Protein AF-A0A9P1G9D0-F1 (afdb_monomer_lite)

Organism: NCBI:txid2562237

Secondary structure (DSSP, 8-state):
-TT-S-S-S--STTT-HHHHHHHHH-HHHHHHH-BSSTT-SPBGGGTS-HHHHHHHHHHT-SSTTTSPB---GGGTTS-PPBGGG-TTTS-SS----TT----

pLDDT: mean 80.41, std 13.76, range [38.41, 92.25]

Radius of gyration: 14.85 Å; chains: 1; bounding box: 31×33×40 Å

Sequence (103 aa):
MALSDYPWVATRLGGCKLFEFIHTWGFMEFIKKRSCKKGTSPRIIEVLSPELAELLDGLLELHPEDRLCLGESCYEDKTHWSAWNMAWLSGSPRKSRPNCVIS

Structure (mmCIF, N/CA/C/O backbone):
data_AF-A0A9P1G9D0-F1
#
_entry.id   AF-A0A9P1G9D0-F1
#
loop_
_atom_site.group_PDB
_atom_site.id
_atom_site.type_symbol
_atom_site.label_atom_id
_atom_site.label_alt_id
_atom_site.label_comp_id
_atom_site.label_asym_id
_atom_site.label_entity_id
_atom_site.label_seq_id
_atom_site.pdbx_PDB_ins_code
_atom_site.Cartn_x
_atom_site.Cartn_y
_atom_site.Cartn_z
_atom_site.occupancy
_atom_site.B_iso_or_equiv
_atom_site.auth_seq_id
_atom_site.auth_comp_id
_atom_site.auth_asym_id
_atom_site.auth_atom_id
_atom_site.pdbx_PDB_model_num
ATOM 1 N N . MET A 1 1 ? 4.149 -0.487 16.395 1.00 49.31 1 MET A N 1
ATOM 2 C CA . MET A 1 1 ? 4.388 0.130 15.070 1.00 49.31 1 MET A CA 1
ATOM 3 C C . MET A 1 1 ? 3.045 0.560 14.481 1.00 49.31 1 MET A C 1
ATOM 5 O O . MET A 1 1 ? 2.045 -0.095 14.749 1.00 49.31 1 MET A O 1
ATOM 9 N N . ALA A 1 2 ? 2.970 1.646 13.708 1.00 56.78 2 ALA A N 1
ATOM 10 C CA . ALA A 1 2 ? 1.696 2.081 13.106 1.00 56.78 2 ALA A CA 1
ATOM 11 C C . ALA A 1 2 ? 1.108 1.049 12.113 1.00 56.78 2 ALA A C 1
ATOM 13 O O . ALA A 1 2 ? -0.099 1.024 11.894 1.00 56.78 2 ALA A O 1
ATOM 14 N N . LEU A 1 3 ? 1.961 0.164 11.579 1.00 64.44 3 LEU A N 1
ATOM 15 C CA . LEU A 1 3 ? 1.642 -0.927 10.650 1.00 64.44 3 LEU A CA 1
ATOM 16 C C . LEU A 1 3 ? 2.172 -2.282 11.172 1.00 64.44 3 LEU A C 1
ATOM 18 O O . LEU A 1 3 ? 2.762 -3.048 10.422 1.00 64.44 3 LEU A O 1
ATOM 22 N N . SER A 1 4 ? 2.063 -2.554 12.482 1.00 61.78 4 SER A N 1
ATOM 23 C CA . SER A 1 4 ? 2.612 -3.806 13.065 1.00 61.78 4 SER A CA 1
ATOM 24 C C . SER A 1 4 ? 1.916 -5.061 12.538 1.00 61.78 4 SER A C 1
ATOM 26 O O . SER A 1 4 ? 2.535 -6.116 12.460 1.00 61.78 4 SER A O 1
ATOM 28 N N . ASP A 1 5 ? 0.633 -4.933 12.208 1.00 62.97 5 ASP A N 1
ATOM 29 C CA . ASP A 1 5 ? -0.189 -6.032 11.731 1.00 62.97 5 ASP A CA 1
ATOM 30 C C . ASP A 1 5 ? -0.350 -5.898 10.221 1.00 62.97 5 ASP A C 1
ATOM 32 O O . ASP A 1 5 ? -0.743 -4.840 9.718 1.00 62.97 5 ASP A O 1
ATOM 36 N N . TYR A 1 6 ? -0.059 -6.981 9.501 1.00 58.47 6 TYR A N 1
ATOM 37 C CA . TYR A 1 6 ? -0.376 -7.069 8.082 1.00 58.47 6 TYR A CA 1
ATOM 38 C C . TYR A 1 6 ? -1.877 -6.770 7.895 1.00 58.47 6 TYR A C 1
ATOM 40 O O . TYR A 1 6 ? -2.699 -7.279 8.667 1.00 58.47 6 TYR A O 1
ATOM 48 N N . PRO A 1 7 ? -2.266 -5.919 6.927 1.00 65.56 7 PRO A N 1
ATOM 49 C CA . PRO A 1 7 ? -3.593 -5.305 6.917 1.00 65.56 7 PRO A CA 1
ATOM 50 C C . PRO A 1 7 ? -4.746 -6.294 6.708 1.00 65.56 7 PRO A C 1
ATOM 52 O O . PRO A 1 7 ? -5.899 -5.923 6.919 1.00 65.56 7 PRO A O 1
ATOM 55 N N . TRP A 1 8 ? -4.474 -7.548 6.341 1.00 76.75 8 TRP A N 1
ATOM 56 C CA . TRP A 1 8 ? -5.488 -8.582 6.166 1.00 76.75 8 TRP A CA 1
ATOM 57 C C . TRP A 1 8 ? -4.980 -9.983 6.525 1.00 76.75 8 TRP A C 1
ATOM 59 O O . TRP A 1 8 ? -3.820 -10.318 6.328 1.00 76.75 8 TRP A O 1
ATOM 69 N N . VAL A 1 9 ? -5.882 -10.835 7.018 1.00 79.56 9 VAL A N 1
ATOM 70 C CA . VAL A 1 9 ? -5.589 -12.241 7.380 1.00 79.56 9 VAL A CA 1
ATOM 71 C C . VAL A 1 9 ? -5.686 -13.173 6.162 1.00 79.56 9 VAL A C 1
ATOM 73 O O . VAL A 1 9 ? -5.126 -14.264 6.157 1.00 79.56 9 VAL A O 1
ATOM 76 N N . ALA A 1 10 ? -6.391 -12.743 5.113 1.00 80.75 10 ALA A N 1
ATOM 77 C CA . ALA A 1 10 ? -6.546 -13.475 3.863 1.00 80.75 10 ALA A CA 1
ATOM 78 C C . ALA A 1 10 ? -6.745 -12.500 2.696 1.00 80.75 10 ALA A C 1
ATOM 80 O O . ALA A 1 10 ? -7.400 -11.472 2.859 1.00 80.75 10 ALA A O 1
ATOM 81 N N . THR A 1 11 ? -6.231 -12.865 1.522 1.00 82.62 11 THR A N 1
ATOM 82 C CA . THR A 1 11 ? -6.393 -12.150 0.239 1.00 82.62 11 THR A CA 1
ATOM 83 C C . THR A 1 11 ? -7.509 -12.735 -0.635 1.00 82.62 11 THR A C 1
ATOM 85 O O . THR A 1 11 ? -7.670 -12.371 -1.794 1.00 82.62 11 THR A O 1
ATOM 88 N N . ARG A 1 12 ? -8.297 -13.677 -0.106 1.00 84.69 12 ARG A N 1
ATOM 89 C CA . ARG A 1 12 ? -9.483 -14.207 -0.790 1.00 84.69 12 ARG A CA 1
ATOM 90 C C . ARG A 1 12 ? -10.681 -13.303 -0.504 1.00 84.69 12 ARG A C 1
ATOM 92 O O . ARG A 1 12 ? -10.938 -12.982 0.659 1.00 84.69 12 ARG A O 1
ATOM 99 N N . LEU A 1 13 ? -11.451 -12.961 -1.539 1.00 79.50 13 LEU A N 1
ATOM 100 C CA . LEU A 1 13 ? -12.720 -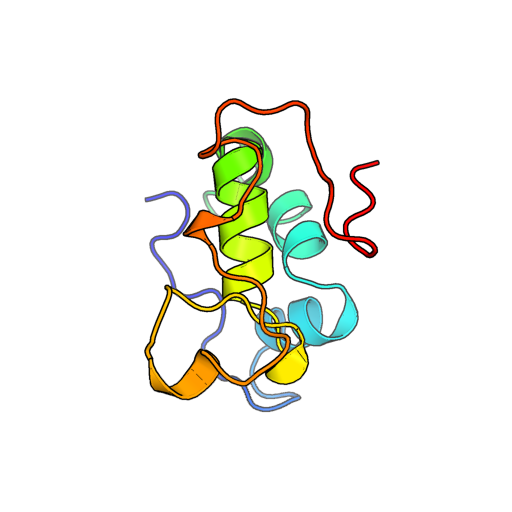12.236 -1.389 1.00 79.50 13 LEU A CA 1
ATOM 101 C C . LEU A 1 13 ? -13.657 -12.961 -0.408 1.00 79.50 13 LEU A C 1
ATOM 103 O O . LEU A 1 13 ? -13.771 -14.189 -0.434 1.00 79.50 13 LEU A O 1
ATOM 107 N N . GLY A 1 14 ? -14.274 -12.201 0.500 1.00 82.88 14 GLY A N 1
ATOM 108 C CA . GLY A 1 14 ? -15.102 -12.720 1.596 1.00 82.88 14 GLY A CA 1
ATOM 109 C C . GLY A 1 14 ? -14.330 -13.345 2.772 1.00 82.88 14 GLY A C 1
ATOM 110 O O . GLY A 1 14 ? -14.929 -13.625 3.807 1.00 82.88 14 GLY A O 1
ATOM 111 N N . GLY A 1 15 ? -13.009 -13.542 2.661 1.00 83.44 15 GLY A N 1
ATOM 112 C CA . GLY A 1 15 ? -12.168 -14.093 3.733 1.00 83.44 15 GLY A CA 1
ATOM 113 C C . GLY A 1 15 ? -11.660 -13.047 4.730 1.00 83.44 15 GLY A C 1
ATOM 114 O 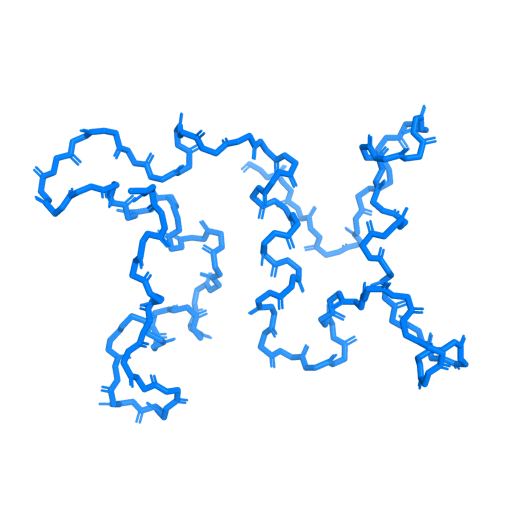O . GLY A 1 15 ? -11.355 -13.374 5.876 1.00 83.44 15 GLY A O 1
ATOM 115 N N . CYS A 1 16 ? -11.580 -11.778 4.322 1.00 85.62 16 CYS A N 1
ATOM 116 C CA . CYS A 1 16 ? -11.189 -10.677 5.194 1.00 85.62 16 CYS A CA 1
ATOM 117 C C . CYS A 1 16 ? -11.857 -9.368 4.762 1.00 85.62 16 CYS A C 1
ATOM 119 O O . CYS A 1 16 ? -11.608 -8.872 3.666 1.00 85.62 16 CYS A O 1
ATOM 121 N N . LYS A 1 17 ? -12.629 -8.754 5.667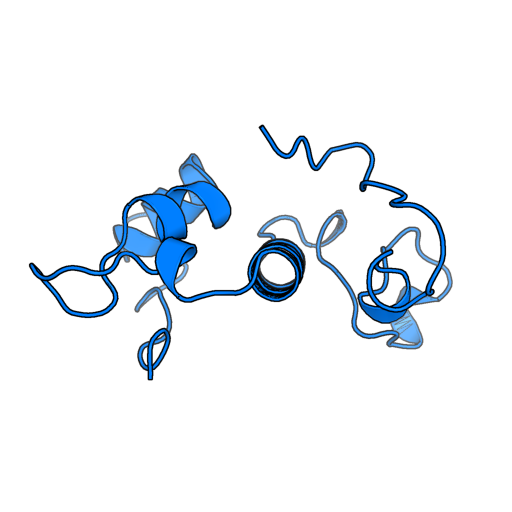 1.00 86.56 17 LYS A N 1
ATOM 122 C CA . LYS A 1 17 ? -13.295 -7.463 5.415 1.00 86.56 17 LYS A CA 1
ATOM 123 C C . LYS A 1 17 ? -12.313 -6.330 5.103 1.00 86.56 17 LYS A C 1
ATOM 125 O O . LYS A 1 17 ? -12.670 -5.387 4.412 1.00 86.56 17 LYS A O 1
ATOM 130 N N . LEU A 1 18 ? -11.092 -6.403 5.639 1.00 84.88 18 LEU A N 1
ATOM 131 C CA . LEU A 1 18 ? -10.062 -5.388 5.403 1.00 84.88 18 LEU A CA 1
ATOM 132 C C . LEU A 1 18 ? -9.485 -5.500 3.990 1.00 84.88 18 LEU A C 1
ATOM 134 O O . LEU A 1 18 ? -9.347 -4.485 3.315 1.00 84.88 18 LEU A O 1
ATOM 138 N N . PHE A 1 19 ? -9.220 -6.725 3.528 1.00 87.00 19 PHE A N 1
ATOM 139 C CA . PHE A 1 19 ? -8.804 -6.957 2.148 1.00 87.00 19 PHE A CA 1
ATOM 140 C C . PHE A 1 19 ? -9.907 -6.568 1.167 1.00 87.00 19 PHE A C 1
ATOM 142 O O . PHE A 1 19 ? -9.639 -5.879 0.198 1.00 87.00 19 PHE A O 1
ATOM 149 N N . GLU A 1 20 ? -11.155 -6.941 1.448 1.00 89.50 20 GLU A N 1
ATOM 150 C CA . GLU A 1 20 ? -12.304 -6.569 0.618 1.00 89.50 20 GLU A CA 1
ATOM 151 C C . GLU A 1 20 ? -12.491 -5.049 0.538 1.00 89.50 20 GLU A C 1
ATOM 153 O O . GLU A 1 20 ? -12.753 -4.505 -0.534 1.00 89.50 20 GLU A O 1
ATOM 158 N N . PHE A 1 21 ? -12.279 -4.344 1.653 1.00 88.88 21 PHE A N 1
ATOM 159 C CA . PHE A 1 21 ? -12.283 -2.888 1.662 1.00 88.88 21 PHE A CA 1
ATOM 160 C C . PHE A 1 21 ? -11.193 -2.322 0.747 1.00 88.88 21 PHE A C 1
ATOM 162 O O . PHE A 1 21 ? -11.492 -1.477 -0.088 1.00 88.88 21 PHE A O 1
ATOM 169 N N . ILE A 1 22 ? -9.950 -2.790 0.872 1.00 88.81 22 ILE A N 1
ATOM 170 C CA . ILE A 1 22 ? -8.832 -2.303 0.049 1.00 88.81 22 ILE A CA 1
ATOM 171 C C . ILE A 1 22 ? -9.029 -2.677 -1.423 1.00 88.81 22 ILE A C 1
ATOM 173 O O . ILE A 1 22 ? -8.774 -1.859 -2.293 1.00 88.81 22 ILE A O 1
ATOM 177 N N . HIS A 1 23 ? -9.582 -3.854 -1.707 1.00 88.44 23 HIS A N 1
ATOM 178 C CA . HIS A 1 23 ? -9.957 -4.265 -3.057 1.00 88.44 23 HIS A CA 1
ATOM 179 C C . HIS A 1 23 ? -11.039 -3.378 -3.674 1.00 88.44 23 HIS A C 1
ATOM 181 O O . HIS A 1 23 ? -11.064 -3.184 -4.884 1.00 88.44 23 HIS A O 1
ATOM 187 N N . THR A 1 24 ? -11.949 -2.845 -2.863 1.00 90.44 24 THR A N 1
ATOM 188 C CA . THR A 1 24 ? -13.053 -2.015 -3.362 1.00 90.44 24 THR A CA 1
ATOM 189 C C . THR A 1 24 ? -12.682 -0.533 -3.439 1.00 90.44 24 THR A C 1
ATOM 191 O O . THR A 1 24 ? -13.132 0.161 -4.343 1.00 90.44 24 THR A O 1
ATOM 194 N N . TRP A 1 25 ? -11.890 -0.034 -2.486 1.00 90.19 25 TRP A N 1
ATOM 195 C CA . TRP A 1 25 ? -11.661 1.403 -2.275 1.00 90.19 25 TRP A CA 1
ATOM 196 C C . TRP A 1 25 ? -10.195 1.835 -2.388 1.00 90.19 25 TRP A C 1
ATOM 198 O O . TRP 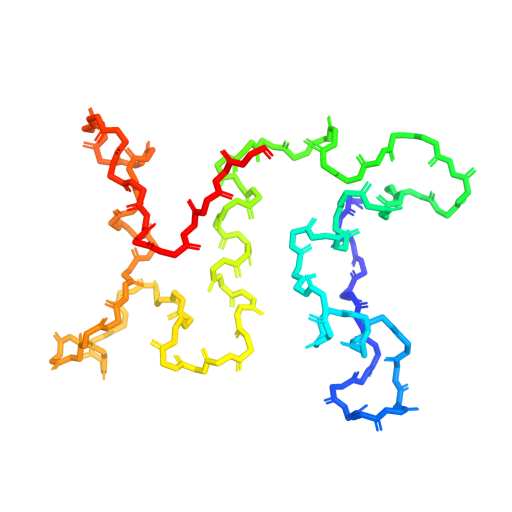A 1 25 ? -9.920 3.032 -2.384 1.00 90.19 25 TRP A O 1
ATOM 208 N N . GLY A 1 26 ? -9.255 0.894 -2.458 1.00 89.38 26 GLY A N 1
ATOM 209 C CA . GLY A 1 26 ? -7.820 1.164 -2.474 1.00 89.38 26 GLY A CA 1
ATOM 210 C C . GLY A 1 26 ? -7.186 1.303 -1.086 1.00 89.38 26 GLY A C 1
ATOM 211 O O . GLY A 1 26 ? -7.854 1.396 -0.047 1.00 89.38 26 GLY A O 1
ATOM 212 N N . PHE A 1 27 ? -5.851 1.305 -1.067 1.00 89.56 27 PHE A N 1
ATOM 213 C CA . PHE A 1 27 ? -5.059 1.400 0.160 1.00 89.56 27 PHE A CA 1
ATOM 214 C C . PHE A 1 27 ? -5.084 2.813 0.762 1.00 89.56 27 PHE A C 1
ATOM 216 O O . PHE A 1 27 ? -5.216 2.961 1.981 1.00 89.56 27 PHE A O 1
ATOM 223 N N . MET A 1 28 ? -5.055 3.854 -0.071 1.00 90.88 28 MET A N 1
ATOM 224 C CA . MET A 1 28 ? -5.132 5.243 0.390 1.00 90.88 28 MET A CA 1
ATOM 225 C C . MET A 1 28 ?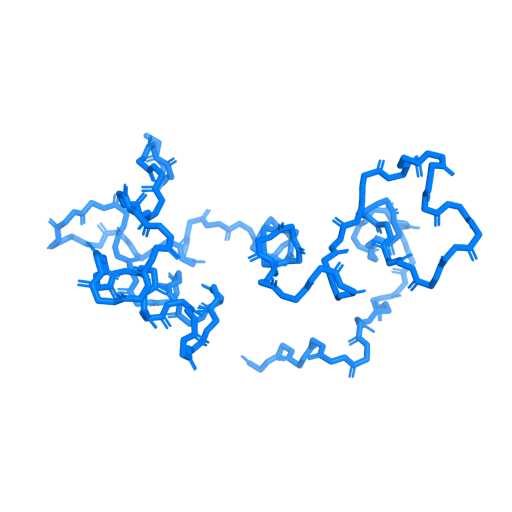 -6.394 5.537 1.224 1.00 90.88 28 MET A C 1
ATOM 227 O O . MET A 1 28 ? -6.325 6.106 2.317 1.00 90.88 28 MET A O 1
ATOM 231 N N . GLU A 1 29 ? -7.564 5.082 0.771 1.00 91.50 29 GLU A N 1
ATOM 232 C CA . GLU A 1 29 ? -8.818 5.244 1.521 1.00 91.50 29 GLU A CA 1
ATOM 233 C C . GLU A 1 29 ? -8.840 4.428 2.817 1.00 91.50 29 GLU A C 1
ATOM 235 O O . GLU A 1 29 ? -9.448 4.832 3.816 1.00 91.50 29 GLU A O 1
ATOM 240 N N . PHE A 1 30 ? -8.137 3.297 2.838 1.00 89.56 30 PHE A N 1
ATOM 241 C CA . PHE A 1 30 ? -7.990 2.489 4.038 1.00 89.56 30 PHE A CA 1
ATOM 242 C C . PHE A 1 30 ? -7.197 3.231 5.122 1.00 89.56 30 PHE A C 1
ATOM 244 O O . PHE A 1 30 ? -7.682 3.349 6.251 1.00 89.56 30 PHE A O 1
ATOM 251 N N . ILE A 1 31 ? -6.029 3.796 4.802 1.00 89.25 31 ILE A N 1
ATOM 252 C CA . ILE A 1 31 ? -5.192 4.491 5.798 1.00 89.25 31 ILE A CA 1
ATOM 253 C C . ILE A 1 31 ? -5.797 5.818 6.283 1.00 89.25 31 ILE A C 1
ATOM 255 O O . ILE A 1 31 ? -5.536 6.229 7.417 1.00 89.25 31 ILE A O 1
ATOM 259 N N . LYS A 1 32 ? -6.668 6.452 5.483 1.00 90.75 32 LYS A N 1
ATOM 260 C CA . LYS A 1 32 ? -7.462 7.624 5.897 1.00 90.75 32 LYS A CA 1
ATOM 261 C C . LYS A 1 32 ? -8.520 7.297 6.949 1.00 90.75 32 LYS A C 1
ATOM 263 O O . LYS A 1 32 ? -8.887 8.165 7.742 1.00 90.75 32 LYS A O 1
ATOM 268 N N . LYS A 1 33 ? -9.052 6.072 6.951 1.00 88.12 33 LYS A N 1
ATOM 269 C CA . LYS A 1 33 ? -10.116 5.638 7.878 1.00 88.12 33 LYS A CA 1
ATOM 270 C C . LYS A 1 33 ? -9.580 4.836 9.059 1.00 88.12 33 LYS A C 1
ATOM 272 O O . LYS A 1 33 ? -10.220 4.783 10.108 1.00 88.12 33 LYS A O 1
ATOM 277 N N . ARG A 1 34 ? -8.427 4.189 8.901 1.00 86.69 34 ARG A N 1
ATOM 278 C CA . ARG A 1 34 ? -7.859 3.288 9.900 1.00 86.69 34 ARG A CA 1
ATOM 279 C C . ARG A 1 34 ? -7.112 4.056 10.994 1.00 86.69 34 ARG A C 1
ATOM 281 O O . ARG A 1 34 ? -6.219 4.849 10.718 1.00 86.69 34 ARG A O 1
ATOM 288 N N . SER A 1 35 ? -7.439 3.756 12.247 1.00 86.88 35 SER A N 1
ATOM 289 C CA . SER A 1 35 ? -6.688 4.195 13.429 1.00 86.88 35 SER A CA 1
ATOM 290 C C . SER A 1 35 ? -5.398 3.395 13.631 1.00 86.88 35 SER A C 1
ATOM 292 O O . SER A 1 35 ? -5.402 2.179 13.425 1.00 86.88 35 SER A O 1
ATOM 294 N N . CYS A 1 36 ? -4.332 4.034 14.131 1.00 82.19 36 CYS A N 1
ATOM 295 C CA . CYS A 1 36 ? -3.077 3.351 14.486 1.00 82.19 36 CYS A CA 1
ATOM 296 C C . CYS A 1 36 ? -3.260 2.296 15.591 1.00 82.19 36 CYS A C 1
ATOM 298 O O . CYS A 1 36 ? -2.574 1.278 15.608 1.00 82.19 36 CYS A O 1
ATOM 300 N N . LYS A 1 37 ? -4.205 2.524 16.509 1.00 80.50 37 LYS A N 1
ATOM 301 C CA . LYS A 1 37 ? -4.664 1.546 17.500 1.00 80.50 37 LYS A CA 1
ATOM 302 C C . LYS A 1 37 ? -6.192 1.528 17.499 1.00 80.50 37 LYS A C 1
ATOM 304 O O . LYS A 1 37 ? -6.844 2.546 17.281 1.00 80.50 37 LYS A O 1
ATOM 309 N N . LYS A 1 38 ? -6.782 0.342 17.671 1.00 75.38 38 LYS A N 1
ATOM 310 C CA . LYS A 1 38 ? -8.235 0.142 17.554 1.00 75.38 38 LYS A CA 1
ATOM 311 C C . LYS A 1 38 ? -8.991 1.100 18.486 1.00 75.38 38 LYS A C 1
ATOM 313 O O . LYS A 1 38 ? -8.818 1.030 19.698 1.00 75.38 38 LYS A O 1
ATOM 318 N N . GLY A 1 39 ? -9.841 1.950 17.906 1.00 72.75 39 GLY A N 1
ATOM 319 C CA . GLY A 1 39 ? -10.699 2.880 18.646 1.00 72.75 39 GLY A CA 1
ATOM 320 C C . GLY A 1 39 ? -10.000 4.130 19.186 1.00 72.75 39 GLY A C 1
ATOM 321 O O . GLY A 1 39 ? -10.594 4.825 20.001 1.00 72.75 39 GLY A O 1
ATOM 322 N N . THR A 1 40 ? -8.768 4.425 18.762 1.00 79.12 40 THR A N 1
ATOM 323 C CA . THR A 1 40 ? -8.041 5.624 19.205 1.00 79.12 40 THR A CA 1
ATOM 324 C C . THR A 1 40 ? -7.691 6.543 18.035 1.00 79.12 40 THR A C 1
ATOM 326 O O . THR A 1 40 ? -7.654 6.120 16.880 1.00 79.12 40 THR A O 1
ATOM 329 N N . SER A 1 41 ? -7.390 7.801 18.343 1.00 80.56 41 SER A N 1
ATOM 330 C CA . SER A 1 41 ? -6.580 8.672 17.481 1.00 80.56 41 SER A CA 1
ATOM 331 C C . SER A 1 41 ? -5.089 8.436 17.779 1.00 80.56 41 SER A C 1
ATOM 333 O O . SER A 1 41 ? -4.776 7.950 18.874 1.00 80.56 41 SER A O 1
ATOM 335 N N . PRO A 1 42 ? -4.157 8.748 16.862 1.00 87.38 42 PRO A N 1
ATOM 336 C CA . PRO A 1 42 ? -4.351 9.279 15.504 1.00 87.38 42 PRO A CA 1
ATOM 337 C C . PRO A 1 42 ? -4.722 8.211 14.454 1.00 87.38 42 PRO A C 1
ATOM 339 O O . PRO A 1 42 ? -4.614 6.998 14.688 1.00 87.38 42 PRO A O 1
ATOM 342 N N . ARG A 1 43 ? -5.180 8.673 13.286 1.00 88.50 43 ARG A N 1
ATOM 343 C CA . ARG A 1 43 ? -5.341 7.857 12.068 1.00 88.50 43 ARG A CA 1
ATOM 344 C C . ARG A 1 43 ? -3.980 7.570 11.440 1.00 88.50 43 ARG A C 1
ATOM 346 O O . ARG A 1 43 ? -3.036 8.326 11.633 1.00 88.50 43 ARG A O 1
ATOM 353 N N . ILE A 1 44 ? -3.877 6.501 10.652 1.00 88.88 44 ILE A N 1
ATOM 354 C CA . ILE A 1 44 ? -2.605 6.116 10.018 1.00 88.88 44 ILE A CA 1
ATOM 355 C C . ILE A 1 44 ? -2.083 7.236 9.110 1.00 88.88 44 ILE A C 1
ATOM 357 O O . ILE A 1 44 ? -0.903 7.571 9.187 1.00 88.88 44 ILE A O 1
ATOM 361 N N . ILE A 1 45 ? -2.957 7.860 8.315 1.00 90.56 45 ILE A N 1
ATOM 362 C CA . ILE A 1 45 ? -2.575 8.966 7.423 1.00 90.56 45 ILE A CA 1
ATOM 363 C C . ILE A 1 45 ? -1.987 10.182 8.162 1.00 90.56 45 ILE A C 1
ATOM 365 O O . ILE A 1 45 ? -1.209 10.925 7.584 1.00 90.56 45 ILE A O 1
ATOM 369 N N . GLU A 1 46 ? -2.329 10.380 9.437 1.00 89.88 46 GLU A N 1
ATOM 370 C CA . GLU A 1 46 ? -1.841 11.509 10.245 1.00 89.88 46 GLU A CA 1
ATOM 371 C C . GLU A 1 46 ? -0.425 11.265 10.791 1.00 89.88 46 GLU A C 1
ATOM 373 O O . GLU A 1 46 ? 0.211 12.186 11.296 1.00 89.88 46 GLU A O 1
ATOM 378 N N . VAL A 1 47 ? 0.059 10.021 10.726 1.00 90.56 47 VAL A N 1
ATOM 379 C CA . VAL A 1 47 ? 1.370 9.612 11.252 1.00 90.56 47 VAL A CA 1
ATOM 380 C C . VAL A 1 47 ? 2.353 9.282 10.131 1.00 90.56 47 VAL A C 1
ATOM 382 O O . VAL A 1 47 ? 3.562 9.409 10.317 1.00 90.56 47 VAL A O 1
ATOM 385 N N . LEU A 1 48 ? 1.860 8.839 8.972 1.00 88.94 48 LEU A N 1
ATOM 386 C CA . LEU A 1 48 ? 2.701 8.591 7.805 1.00 88.94 48 LEU A CA 1
ATOM 387 C C . LEU A 1 48 ? 3.067 9.906 7.116 1.00 88.94 48 LEU A C 1
ATOM 389 O O . LEU A 1 48 ? 2.227 10.790 6.962 1.00 88.94 48 LEU A O 1
ATOM 393 N N . SER A 1 49 ? 4.309 10.008 6.639 1.00 90.81 49 SER A N 1
ATOM 394 C CA . SER A 1 49 ? 4.640 11.067 5.689 1.00 90.81 49 SER A CA 1
ATOM 395 C C . SER A 1 49 ? 3.903 10.823 4.363 1.00 90.81 49 SER A C 1
ATOM 397 O O . SER A 1 49 ? 3.673 9.660 4.000 1.00 90.81 49 SER A O 1
ATOM 399 N N . PRO A 1 50 ? 3.542 11.881 3.615 1.00 90.19 50 PRO A N 1
ATOM 400 C CA . PRO A 1 50 ? 2.898 11.738 2.309 1.00 90.19 50 PRO A CA 1
ATOM 401 C C . PRO A 1 50 ? 3.688 10.840 1.349 1.00 90.19 50 PRO A C 1
ATOM 403 O O . PRO A 1 50 ? 3.104 10.019 0.649 1.00 90.19 50 PRO A O 1
ATOM 406 N N . GLU A 1 51 ? 5.017 10.945 1.365 1.00 91.31 51 GLU A N 1
ATOM 407 C CA . GLU A 1 51 ? 5.925 10.180 0.506 1.00 91.31 51 GLU A CA 1
ATOM 408 C C . GLU A 1 51 ? 5.885 8.681 0.830 1.00 91.31 51 GLU A C 1
ATOM 410 O O . GLU A 1 51 ? 5.869 7.840 -0.069 1.00 91.31 51 GLU A O 1
ATOM 415 N N . LEU A 1 52 ? 5.824 8.334 2.121 1.00 89.62 52 LEU A N 1
ATOM 416 C CA . LEU A 1 52 ? 5.716 6.946 2.561 1.00 89.62 52 LEU A CA 1
ATOM 417 C C . LEU A 1 52 ? 4.330 6.372 2.246 1.00 89.62 52 LEU A C 1
ATOM 419 O O . LEU A 1 52 ? 4.226 5.209 1.864 1.00 89.62 52 LEU A O 1
ATOM 423 N N . ALA A 1 53 ? 3.271 7.172 2.389 1.00 90.44 53 ALA A N 1
ATOM 424 C CA . ALA A 1 53 ? 1.922 6.758 2.017 1.00 90.44 53 ALA A CA 1
ATOM 425 C C . ALA A 1 53 ? 1.820 6.459 0.511 1.00 90.44 53 ALA A C 1
ATOM 427 O O . ALA A 1 53 ? 1.284 5.417 0.142 1.00 90.44 53 ALA A O 1
ATOM 428 N N . GLU A 1 54 ? 2.386 7.321 -0.339 1.00 91.25 54 GLU A N 1
ATOM 429 C CA . GLU A 1 54 ? 2.438 7.134 -1.796 1.00 91.25 54 GLU A CA 1
ATOM 430 C C . GLU A 1 54 ? 3.257 5.893 -2.189 1.00 91.25 54 GLU A C 1
ATOM 432 O O . GLU A 1 54 ? 2.841 5.110 -3.044 1.00 91.25 54 GLU A O 1
ATOM 437 N N . LEU A 1 55 ? 4.403 5.672 -1.533 1.00 91.62 55 LEU A N 1
ATOM 438 C CA . LEU A 1 55 ? 5.238 4.494 -1.769 1.00 91.62 55 LEU A CA 1
ATOM 439 C C . LEU A 1 55 ? 4.482 3.202 -1.431 1.00 91.62 55 LEU A C 1
ATOM 441 O O . LEU A 1 55 ? 4.498 2.249 -2.209 1.00 91.62 55 LEU A O 1
ATOM 445 N N . LEU A 1 56 ? 3.821 3.166 -0.271 1.00 90.81 56 LEU A N 1
ATOM 446 C CA . LEU A 1 56 ? 3.064 1.996 0.170 1.00 90.81 56 LEU A CA 1
ATOM 447 C C . LEU A 1 56 ? 1.855 1.721 -0.725 1.00 90.81 56 LEU A C 1
ATOM 449 O O . LEU A 1 56 ? 1.607 0.562 -1.034 1.00 90.81 56 LEU A O 1
ATOM 453 N N . ASP A 1 57 ? 1.140 2.758 -1.161 1.00 91.50 57 ASP A N 1
ATOM 454 C CA . ASP A 1 57 ? 0.009 2.628 -2.085 1.00 91.50 57 ASP A CA 1
ATOM 455 C C . ASP A 1 57 ? 0.444 1.966 -3.399 1.00 91.50 57 ASP A C 1
ATOM 457 O O . ASP A 1 57 ? -0.135 0.965 -3.814 1.00 91.50 57 ASP A O 1
ATOM 461 N N . GLY A 1 58 ? 1.553 2.423 -3.987 1.00 91.44 58 GLY A N 1
ATOM 462 C CA . GLY A 1 58 ? 2.073 1.834 -5.217 1.00 91.44 58 GLY A CA 1
ATOM 463 C C . GLY A 1 58 ? 2.639 0.416 -5.057 1.00 91.44 58 GLY A C 1
ATOM 464 O O . GLY A 1 58 ? 2.501 -0.401 -5.967 1.00 91.44 58 GLY A O 1
ATOM 465 N N . LEU A 1 59 ? 3.258 0.089 -3.917 1.00 90.62 59 LEU A N 1
ATOM 466 C CA . LEU A 1 59 ? 3.758 -1.269 -3.642 1.00 90.62 59 LEU A CA 1
ATOM 467 C C . LEU A 1 59 ? 2.633 -2.268 -3.334 1.00 90.62 59 LEU A C 1
ATOM 469 O O . LEU A 1 59 ? 2.783 -3.463 -3.593 1.00 90.62 59 LEU A O 1
ATOM 473 N N . LEU A 1 60 ? 1.521 -1.790 -2.771 1.00 89.12 60 LEU A N 1
ATOM 474 C CA . LEU A 1 60 ? 0.362 -2.602 -2.390 1.00 89.12 60 LEU A CA 1
ATOM 475 C C . LEU A 1 60 ? -0.742 -2.620 -3.454 1.00 89.12 60 LEU A C 1
ATOM 477 O O . LEU A 1 60 ? -1.815 -3.168 -3.194 1.00 89.12 60 LEU A O 1
ATOM 481 N N . GLU A 1 61 ? -0.473 -2.081 -4.643 1.00 89.69 61 GLU A N 1
ATOM 482 C CA . GLU A 1 61 ? -1.386 -2.128 -5.780 1.00 89.69 61 GLU A CA 1
ATOM 483 C C . GLU A 1 61 ? -1.772 -3.579 -6.113 1.00 89.69 61 GLU A C 1
ATOM 485 O O . GLU A 1 61 ? -0.937 -4.497 -6.173 1.00 89.69 61 GLU A O 1
ATOM 490 N N . LEU A 1 62 ? -3.070 -3.803 -6.293 1.00 88.06 62 LEU A N 1
ATOM 491 C CA . LEU A 1 62 ? -3.636 -5.127 -6.522 1.00 88.06 62 LEU A CA 1
ATOM 492 C C . LEU A 1 62 ? -3.424 -5.571 -7.964 1.00 88.06 62 LEU A C 1
ATOM 494 O O . LEU A 1 62 ? -3.162 -6.755 -8.193 1.00 88.06 62 LEU A O 1
ATOM 498 N N . HIS A 1 63 ? -3.472 -4.621 -8.898 1.00 87.56 63 HIS A N 1
ATOM 499 C CA . HIS A 1 63 ? -3.165 -4.840 -10.303 1.00 87.56 63 HIS A CA 1
ATOM 500 C C . HIS A 1 63 ? -1.650 -4.980 -10.493 1.00 87.56 63 HIS A C 1
ATOM 502 O O . HIS A 1 63 ? -0.907 -4.023 -10.270 1.00 87.56 63 HIS A O 1
ATOM 508 N N . PRO A 1 64 ? -1.139 -6.169 -10.862 1.00 87.81 64 PRO A N 1
ATOM 509 C CA . PRO A 1 64 ? 0.300 -6.378 -10.970 1.00 87.81 64 PRO A CA 1
ATOM 510 C C . PRO A 1 64 ? 0.944 -5.442 -11.998 1.00 87.81 64 PRO A C 1
ATOM 512 O O . PRO A 1 64 ? 2.060 -4.995 -11.761 1.00 87.81 64 PRO A O 1
ATOM 515 N N . GLU A 1 65 ? 0.247 -5.113 -13.087 1.00 87.69 65 GLU A N 1
ATOM 516 C CA . GLU A 1 65 ? 0.668 -4.169 -14.129 1.00 87.69 65 GLU A CA 1
ATOM 517 C C . GLU A 1 65 ? 0.911 -2.741 -13.615 1.00 87.69 65 GLU A C 1
ATOM 519 O O . GLU A 1 65 ? 1.822 -2.065 -14.093 1.00 87.69 65 GLU A O 1
ATOM 524 N N . ASP A 1 66 ? 0.151 -2.311 -12.608 1.00 88.38 66 ASP A N 1
ATOM 525 C CA . ASP A 1 66 ? 0.236 -0.972 -12.024 1.00 88.38 66 ASP A CA 1
ATOM 526 C C . ASP A 1 66 ? 1.087 -0.941 -10.745 1.00 88.38 66 ASP A C 1
ATOM 528 O O . ASP A 1 66 ? 1.405 0.135 -10.221 1.00 88.38 66 ASP A O 1
ATOM 532 N N . ARG A 1 67 ? 1.499 -2.108 -10.234 1.00 90.56 67 ARG A N 1
ATOM 533 C CA . ARG A 1 67 ? 2.310 -2.215 -9.021 1.00 90.56 67 ARG A CA 1
ATOM 534 C C . ARG A 1 67 ? 3.715 -1.674 -9.237 1.00 90.56 67 ARG A C 1
ATOM 536 O O . ARG A 1 67 ? 4.390 -2.003 -10.216 1.00 90.56 67 ARG A O 1
ATOM 543 N N . LEU A 1 68 ? 4.163 -0.868 -8.272 1.00 92.25 68 LEU A N 1
ATOM 544 C CA . LEU A 1 68 ? 5.536 -0.390 -8.226 1.00 92.25 68 LEU A CA 1
ATOM 545 C C . LEU A 1 68 ? 6.505 -1.564 -8.123 1.00 92.25 68 LEU A C 1
ATOM 547 O O . LEU A 1 68 ? 6.318 -2.481 -7.323 1.00 92.25 68 LEU A O 1
ATOM 551 N N . CYS A 1 69 ? 7.569 -1.481 -8.907 1.00 91.75 69 CYS A N 1
ATOM 552 C CA . CYS A 1 69 ? 8.700 -2.384 -8.815 1.00 91.75 69 CYS A CA 1
ATOM 553 C C . CYS A 1 69 ? 9.820 -1.736 -7.986 1.00 91.75 69 CYS A C 1
ATOM 555 O O . CYS A 1 69 ? 9.861 -0.516 -7.799 1.00 91.75 69 CYS A O 1
ATOM 557 N N . LEU A 1 70 ? 10.743 -2.543 -7.474 1.00 91.31 70 LEU A N 1
ATOM 558 C CA . LEU A 1 70 ? 11.921 -2.071 -6.741 1.00 91.31 70 LEU A CA 1
ATOM 559 C C . LEU A 1 70 ? 13.161 -1.969 -7.642 1.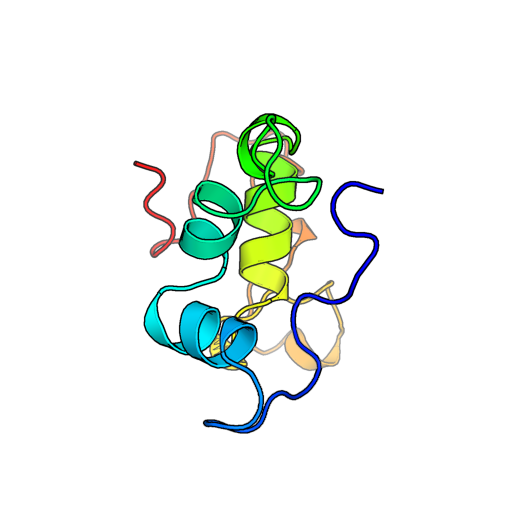00 91.31 70 LEU A C 1
ATOM 561 O O . LEU A 1 70 ? 14.276 -1.814 -7.144 1.00 91.31 70 LEU A O 1
ATOM 565 N N . GLY A 1 71 ? 12.975 -2.025 -8.964 1.00 87.50 71 GLY A N 1
ATOM 566 C CA . GLY A 1 71 ? 14.060 -2.020 -9.948 1.00 87.50 71 GLY A CA 1
ATOM 567 C C . GLY A 1 71 ? 14.602 -3.414 -10.254 1.00 87.50 71 GLY A C 1
ATOM 568 O O . GLY A 1 71 ? 15.773 -3.561 -10.589 1.00 87.50 71 GLY A O 1
ATOM 569 N N . GLU A 1 72 ? 13.777 -4.449 -10.107 1.00 89.56 72 GLU A N 1
ATOM 570 C CA . GLU A 1 72 ? 14.138 -5.807 -10.488 1.00 89.56 72 GLU A CA 1
ATOM 571 C C . GLU A 1 72 ? 14.336 -5.888 -12.010 1.00 89.56 72 GLU A C 1
ATOM 573 O O . GLU A 1 72 ? 13.492 -5.435 -12.786 1.00 89.56 72 GLU A O 1
ATOM 578 N N . SER A 1 73 ? 15.430 -6.516 -12.450 1.00 87.38 73 SER A N 1
ATOM 579 C CA . SER A 1 73 ? 15.804 -6.599 -13.872 1.00 87.38 73 SER A CA 1
ATOM 580 C C . SER A 1 73 ? 14.763 -7.309 -14.743 1.00 87.38 73 SER A C 1
ATOM 582 O O . SER A 1 73 ? 14.637 -7.025 -15.928 1.00 87.38 73 SER A O 1
ATOM 584 N N . CYS A 1 74 ? 13.939 -8.187 -14.166 1.00 85.94 74 CYS A N 1
ATOM 585 C CA . CYS A 1 74 ? 12.844 -8.844 -14.885 1.00 85.94 74 CYS A CA 1
ATOM 586 C C . CYS A 1 74 ? 11.698 -7.896 -15.302 1.00 85.94 74 CYS A C 1
ATOM 588 O O . CYS A 1 74 ? 10.794 -8.318 -16.033 1.00 85.94 74 CYS A O 1
ATOM 590 N N . TYR A 1 75 ? 11.722 -6.638 -14.850 1.00 84.38 75 TYR A N 1
ATOM 591 C CA . TYR A 1 75 ? 10.793 -5.579 -15.250 1.00 84.38 75 TYR A CA 1
ATOM 592 C C . TYR A 1 75 ? 11.440 -4.494 -16.123 1.00 84.38 75 TYR A C 1
ATOM 594 O O . TYR A 1 75 ? 10.740 -3.561 -16.501 1.00 84.38 75 TYR A O 1
ATOM 602 N N . GLU A 1 76 ? 12.726 -4.610 -16.469 1.00 77.88 76 GLU A N 1
ATOM 603 C CA . GLU A 1 76 ? 13.478 -3.576 -17.201 1.00 77.88 76 GLU A CA 1
ATOM 604 C C . GLU A 1 76 ? 12.900 -3.295 -18.600 1.00 77.88 76 GLU A C 1
ATOM 606 O O . GLU A 1 76 ? 12.774 -2.141 -19.000 1.00 77.88 76 GLU A O 1
ATOM 611 N N . ASP A 1 77 ? 12.429 -4.337 -19.291 1.00 74.25 77 ASP A N 1
ATOM 612 C CA . ASP A 1 77 ? 11.790 -4.231 -20.613 1.00 74.25 77 ASP A CA 1
ATOM 613 C C . ASP A 1 77 ? 10.288 -3.895 -20.554 1.00 74.25 77 ASP A C 1
ATOM 615 O O . ASP A 1 77 ? 9.608 -3.844 -21.583 1.00 74.25 77 ASP A O 1
ATOM 619 N N . LYS A 1 78 ? 9.722 -3.723 -19.355 1.00 75.25 78 LYS A N 1
ATOM 620 C CA . LYS A 1 78 ? 8.286 -3.500 -19.166 1.00 75.25 78 LYS A CA 1
ATOM 621 C C . LYS A 1 78 ? 8.007 -2.072 -18.716 1.00 75.25 78 LYS A C 1
ATOM 623 O O . LYS A 1 78 ? 8.830 -1.402 -18.109 1.00 75.25 78 LYS A O 1
ATOM 628 N N . THR A 1 79 ? 6.778 -1.620 -18.933 1.00 81.19 79 THR A N 1
ATOM 629 C CA . THR A 1 79 ? 6.310 -0.274 -18.565 1.00 81.19 79 THR A CA 1
ATOM 630 C C . THR A 1 79 ? 6.061 -0.087 -17.060 1.00 81.19 79 THR A C 1
ATOM 632 O O . THR A 1 79 ? 5.309 0.809 -16.678 1.00 81.19 79 THR A O 1
ATOM 635 N N . HIS A 1 80 ? 6.648 -0.921 -16.193 1.00 83.56 80 HIS A N 1
ATOM 636 C CA . HIS A 1 80 ? 6.449 -0.800 -14.749 1.00 83.56 80 HIS A CA 1
ATOM 637 C C . HIS A 1 80 ? 7.157 0.440 -14.211 1.00 83.56 80 HIS A C 1
ATOM 639 O O . HIS A 1 80 ? 8.276 0.778 -14.598 1.00 83.56 80 HIS A O 1
ATOM 645 N N . TRP A 1 81 ? 6.505 1.109 -13.265 1.00 86.88 81 TRP A N 1
ATOM 646 C CA . TRP A 1 81 ? 7.100 2.249 -12.589 1.00 86.88 81 TRP A CA 1
ATOM 647 C C . TRP A 1 81 ? 7.942 1.774 -11.405 1.00 86.88 81 TRP A C 1
ATOM 649 O O . TRP A 1 81 ? 7.451 1.068 -10.527 1.00 86.88 81 TRP A O 1
ATOM 659 N N . SER A 1 82 ? 9.207 2.181 -11.363 1.00 89.75 82 SER A N 1
ATOM 660 C CA . SER A 1 82 ? 10.091 1.874 -10.240 1.00 89.75 82 SER A CA 1
ATOM 661 C C . SER A 1 82 ? 9.861 2.829 -9.074 1.00 89.75 82 SER A C 1
ATOM 663 O O . SER A 1 82 ? 9.707 4.036 -9.275 1.00 89.75 82 SER A O 1
ATOM 665 N N . ALA A 1 83 ? 9.903 2.314 -7.845 1.00 91.31 83 ALA A N 1
ATOM 666 C CA . ALA A 1 83 ? 9.901 3.123 -6.628 1.00 91.31 83 ALA A CA 1
ATOM 667 C C . ALA A 1 83 ? 11.044 4.157 -6.626 1.00 91.31 83 ALA A C 1
ATOM 669 O O . ALA A 1 83 ? 10.887 5.258 -6.107 1.00 91.31 83 ALA A O 1
ATOM 670 N N . TRP A 1 84 ? 12.165 3.856 -7.288 1.00 88.62 84 TRP A N 1
ATOM 671 C CA . TRP A 1 84 ? 13.294 4.781 -7.431 1.00 88.62 84 TRP A CA 1
ATOM 672 C C . TRP A 1 84 ? 12.999 5.979 -8.343 1.00 88.62 84 TRP A C 1
ATOM 674 O O . TRP A 1 84 ? 13.662 7.006 -8.240 1.00 88.62 84 TRP A O 1
ATOM 684 N N . ASN A 1 85 ? 11.971 5.879 -9.192 1.00 86.31 85 ASN A N 1
ATOM 685 C CA . ASN A 1 85 ? 11.520 6.960 -10.071 1.00 86.31 85 ASN A CA 1
ATOM 686 C C . ASN A 1 85 ? 10.486 7.879 -9.395 1.00 86.31 85 ASN A C 1
ATOM 688 O O . ASN A 1 85 ? 9.897 8.734 -10.060 1.00 86.31 85 ASN A O 1
ATOM 692 N N . MET A 1 86 ? 10.197 7.695 -8.101 1.00 86.81 86 MET A N 1
ATOM 693 C CA . MET A 1 86 ? 9.291 8.582 -7.369 1.00 86.81 86 MET A CA 1
ATOM 694 C C . MET A 1 86 ? 9.901 9.977 -7.214 1.00 86.81 86 MET A C 1
ATOM 696 O O . MET A 1 86 ? 11.082 10.136 -6.907 1.00 86.81 86 MET A O 1
ATOM 700 N N . ALA A 1 87 ? 9.081 11.011 -7.392 1.00 85.12 87 ALA A N 1
ATOM 701 C CA . ALA A 1 87 ? 9.587 12.375 -7.515 1.00 85.12 87 ALA A CA 1
ATOM 702 C C . ALA A 1 87 ? 10.277 12.915 -6.250 1.00 85.12 87 ALA A C 1
ATOM 704 O O . ALA A 1 87 ? 11.153 13.772 -6.342 1.00 85.12 87 ALA A O 1
ATOM 705 N N . TRP A 1 88 ? 9.903 12.408 -5.073 1.00 84.81 88 TRP A N 1
ATOM 706 C CA . TRP A 1 88 ? 10.532 12.791 -3.809 1.00 84.81 88 TRP A CA 1
ATOM 707 C C . TRP A 1 88 ? 11.962 12.235 -3.655 1.00 84.81 88 TRP A C 1
ATOM 709 O O . TRP A 1 88 ? 12.734 12.794 -2.881 1.00 84.81 88 TRP A O 1
ATOM 719 N N . LEU A 1 89 ? 12.342 11.195 -4.414 1.00 84.38 89 LEU A N 1
ATOM 720 C CA . LEU A 1 89 ? 13.710 10.654 -4.462 1.00 84.38 89 LEU A CA 1
ATOM 721 C C . LEU A 1 89 ? 14.589 11.368 -5.493 1.00 84.38 89 LEU A C 1
ATOM 723 O O . LEU A 1 89 ? 15.778 11.565 -5.258 1.00 84.38 89 LEU A O 1
ATOM 727 N N . SER A 1 90 ? 14.021 11.767 -6.632 1.00 73.44 90 SER A N 1
ATOM 728 C CA . SER A 1 90 ? 14.787 12.319 -7.756 1.00 73.44 90 SER A CA 1
ATOM 729 C C . SER A 1 90 ? 15.159 13.800 -7.605 1.00 73.44 90 SER A C 1
ATOM 731 O O . SER A 1 90 ? 15.802 14.353 -8.496 1.00 73.44 90 SER A O 1
ATOM 733 N N . GLY A 1 91 ? 14.733 14.476 -6.530 1.00 67.12 91 GLY A N 1
ATOM 734 C CA . GLY A 1 91 ? 14.979 15.911 -6.312 1.00 67.12 91 GLY A CA 1
ATOM 735 C C . GLY A 1 91 ? 14.376 16.828 -7.390 1.00 67.12 91 GLY A C 1
ATOM 736 O O . GLY A 1 91 ? 14.617 18.034 -7.391 1.00 67.12 91 GLY A O 1
ATOM 737 N N . SER A 1 92 ? 13.601 16.265 -8.322 1.00 57.25 92 SER A N 1
ATOM 738 C CA . SER A 1 92 ? 12.964 16.967 -9.433 1.00 57.25 92 SER A CA 1
ATOM 739 C C . SER A 1 92 ? 11.544 17.394 -9.049 1.00 57.25 92 SER A C 1
ATOM 741 O O . SER A 1 92 ? 10.912 16.705 -8.245 1.00 57.25 92 SER A O 1
ATOM 743 N N . PRO A 1 93 ? 10.980 18.461 -9.646 1.00 57.31 93 PRO A N 1
ATOM 744 C CA . PRO A 1 93 ? 9.587 18.839 -9.408 1.00 57.31 93 PRO A CA 1
ATOM 745 C C . PRO A 1 93 ? 8.642 17.647 -9.633 1.00 57.31 93 PRO A C 1
ATOM 747 O O . PRO A 1 93 ? 8.840 16.864 -10.564 1.00 57.31 93 PRO A O 1
ATOM 750 N N . ARG A 1 94 ? 7.647 17.506 -8.741 1.00 54.94 94 ARG A N 1
ATOM 751 C CA . ARG A 1 94 ? 6.714 16.370 -8.650 1.00 54.94 94 ARG A CA 1
ATOM 752 C C . ARG A 1 94 ? 6.192 15.951 -10.030 1.00 54.94 94 ARG A C 1
ATOM 754 O O . ARG A 1 94 ? 5.292 16.589 -10.565 1.00 54.94 94 ARG A O 1
ATOM 761 N N . LYS A 1 95 ? 6.711 14.854 -10.585 1.00 53.88 95 LYS A N 1
ATOM 762 C CA . LYS A 1 95 ? 5.998 14.094 -11.616 1.00 53.88 95 LYS A CA 1
ATOM 763 C C . LYS A 1 95 ? 5.044 13.164 -10.880 1.00 53.88 95 LYS A C 1
ATOM 765 O O . LYS A 1 95 ? 5.467 12.128 -10.376 1.00 53.88 95 LYS A O 1
ATOM 770 N N . SER A 1 96 ? 3.787 13.575 -10.742 1.00 55.09 96 SER A N 1
ATOM 771 C CA . SER A 1 96 ? 2.735 12.682 -10.261 1.00 55.09 96 SER A CA 1
ATOM 772 C C . SER A 1 96 ? 2.562 11.543 -11.265 1.00 55.09 96 SER A C 1
ATOM 774 O O . SER A 1 96 ? 2.605 11.772 -12.479 1.00 55.09 96 SER A O 1
ATOM 776 N N . ARG A 1 97 ? 2.373 10.308 -10.780 1.00 58.62 97 ARG A N 1
ATOM 777 C CA . ARG A 1 97 ? 1.944 9.213 -11.666 1.00 58.62 97 ARG A CA 1
ATOM 778 C C . ARG A 1 97 ? 0.641 9.661 -12.348 1.00 58.62 97 ARG A C 1
ATOM 780 O O . ARG A 1 97 ? -0.183 10.287 -11.676 1.00 58.62 97 ARG A O 1
ATOM 787 N N . PRO A 1 98 ? 0.415 9.341 -13.633 1.00 53.84 98 PRO A N 1
ATOM 788 C CA . PRO A 1 98 ? -0.746 9.830 -14.383 1.00 53.84 98 PRO A CA 1
ATOM 789 C C . PRO A 1 98 ? -2.109 9.487 -13.750 1.00 53.84 98 PRO A C 1
ATOM 791 O O . PRO A 1 98 ? -3.083 10.168 -14.044 1.00 53.84 98 PRO A O 1
ATOM 794 N N . ASN A 1 99 ? -2.164 8.514 -12.829 1.00 52.03 99 ASN A N 1
ATOM 795 C CA . ASN A 1 99 ? -3.381 8.110 -12.114 1.00 52.03 99 ASN A CA 1
ATOM 796 C C . ASN A 1 99 ? -3.374 8.415 -10.600 1.00 52.03 99 ASN A C 1
ATOM 798 O O . ASN A 1 99 ? -4.350 8.111 -9.921 1.00 52.03 99 ASN A O 1
ATOM 802 N N . CYS A 1 100 ? -2.318 9.026 -10.047 1.00 45.44 100 CYS A N 1
ATOM 803 C CA . CYS A 1 100 ? -2.276 9.386 -8.623 1.00 45.44 100 CYS A CA 1
ATOM 804 C C . CYS A 1 100 ? -2.762 10.829 -8.450 1.00 45.44 100 CYS A C 1
ATOM 806 O O . CYS A 1 100 ? -1.970 11.772 -8.385 1.00 45.44 100 CYS A O 1
ATOM 808 N N . VAL A 1 101 ? -4.081 11.021 -8.417 1.00 38.56 101 VAL A N 1
ATOM 809 C CA . VAL A 1 101 ? -4.660 12.317 -8.050 1.00 38.56 101 VAL A CA 1
ATOM 810 C C . VAL A 1 101 ? -4.611 12.436 -6.529 1.00 38.56 101 VAL A C 1
ATOM 812 O O . VAL A 1 101 ? -5.416 11.846 -5.814 1.00 38.56 101 VAL A O 1
ATOM 815 N N . ILE A 1 102 ? -3.636 13.193 -6.031 1.00 44.00 102 ILE A N 1
ATOM 816 C CA . ILE A 1 102 ? -3.575 13.607 -4.628 1.00 44.00 102 ILE A CA 1
ATOM 817 C C . ILE A 1 102 ? -4.544 14.789 -4.489 1.00 44.00 102 ILE A C 1
ATOM 819 O O . ILE A 1 102 ? -4.206 15.909 -4.866 1.00 44.00 102 ILE A O 1
ATOM 823 N N . SER A 1 103 ? -5.774 14.521 -4.041 1.00 38.41 103 SER A N 1
ATOM 824 C CA . SER A 1 103 ? -6.734 15.537 -3.571 1.00 38.41 103 SER A CA 1
ATOM 825 C C . SER A 1 103 ? -6.793 15.553 -2.052 1.00 38.41 103 SER A C 1
ATOM 827 O O . SER A 1 103 ? -6.822 14.447 -1.459 1.00 38.41 103 SER A O 1
#

Foldseek 3Di:
DLPPDPQFPDCDVVRTPRNVCCVVPNPLVSQVPAASDPPDDDGNVVVDDPLRSVLVRQCPDPPPLSHEDCPPPVCVPDPHHHNCPACVNVVDPGPDDPPDPPD